Protein AF-A0A496V7J3-F1 (afdb_monomer)

Nearest PDB structures (foldseek):
  3zw0-assembly1_A  TM=6.993E-01  e=1.008E+00  Burkholderia ambifaria AMMD
  2mqd-assembly1_A  TM=4.721E-01  e=1.300E+00  Limosilactobacillus reuteri subsp. reuteri
  7e7u-assembly2_B  TM=6.967E-01  e=8.718E+00  Ralstonia solanacearum
  1e8s-assembly1_A  TM=4.425E-01  e=4.622E+00  Homo sapiens
  7e7t-assembly1_A  TM=4.584E-01  e=2.612E+00  Ralstonia solanacearum

Secondary structure (DSSP, 8-state):
-HHHHHHHT-TTS-EEEEEE-SSEEEEEEEETTEEEE-S--EETTSHHHHHHHHHHHHHHHHHHHHTT-

Sequence (69 aa):
MIACQKTNQDDNLIVYGIVSTGMIWEFCKLMQNTFTKHPFSYSIVEPQKVLGYLDYVFAKCEKQIQSGL

Solvent-accessible surface area (backbone atoms only — not comparable to full-atom values): 4071 Å² total; per-residue (Å²): 101,70,68,56,35,63,71,65,76,36,54,80,53,68,40,76,44,76,50,68,79,80,52,45,37,40,43,34,38,34,43,64,91,48,76,45,71,54,95,63,73,40,45,54,92,45,47,69,61,50,50,53,51,50,54,51,52,51,56,51,53,52,51,58,57,62,73,74,114

pLDDT: mean 94.75, std 8.77, range [45.0, 98.5]

Structure (mmCIF, N/CA/C/O backbone):
data_AF-A0A496V7J3-F1
#
_entry.id   AF-A0A496V7J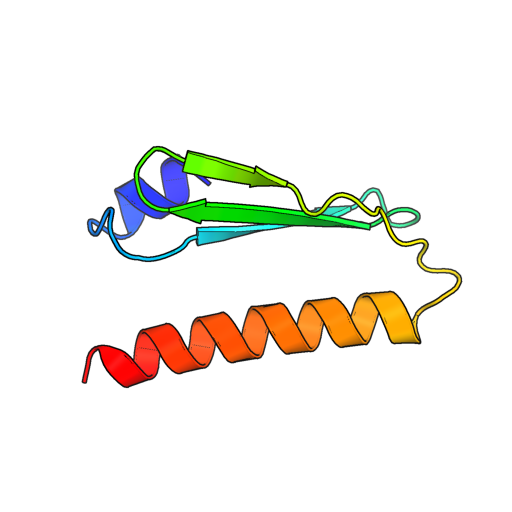3-F1
#
loop_
_atom_site.group_PDB
_atom_site.id
_atom_site.type_symbol
_atom_site.label_atom_id
_atom_site.label_alt_id
_atom_site.label_comp_id
_atom_site.label_asym_id
_atom_site.label_entity_id
_atom_site.label_seq_id
_atom_site.pdbx_PDB_ins_code
_atom_site.Cartn_x
_atom_site.Cartn_y
_atom_site.Cartn_z
_atom_site.occupancy
_atom_site.B_iso_or_equiv
_atom_site.auth_seq_id
_atom_site.auth_comp_id
_atom_site.auth_asym_id
_atom_site.auth_atom_id
_atom_site.pdbx_PDB_model_num
ATOM 1 N N . MET A 1 1 ? -2.523 9.475 5.357 1.00 95.06 1 MET A N 1
ATOM 2 C CA . MET A 1 1 ? -3.123 8.232 5.898 1.00 95.06 1 MET A CA 1
ATOM 3 C C . MET A 1 1 ? -3.778 8.452 7.254 1.00 95.06 1 MET A C 1
ATOM 5 O O . MET A 1 1 ? -4.977 8.248 7.322 1.00 95.06 1 MET A O 1
ATOM 9 N N . ILE A 1 2 ? -3.067 8.937 8.286 1.00 96.69 2 ILE A N 1
ATOM 10 C CA . ILE A 1 2 ? -3.680 9.263 9.596 1.00 96.69 2 ILE A CA 1
ATOM 11 C C . ILE A 1 2 ? -4.852 10.245 9.450 1.00 96.69 2 ILE A C 1
ATOM 13 O O . ILE A 1 2 ? -5.933 9.987 9.960 1.00 96.69 2 ILE A O 1
ATOM 17 N N . ALA A 1 3 ? -4.680 11.322 8.673 1.00 96.88 3 ALA A N 1
ATOM 18 C CA . ALA A 1 3 ? -5.772 12.257 8.388 1.00 96.88 3 ALA A CA 1
ATOM 19 C C . ALA A 1 3 ? -7.000 11.564 7.762 1.00 96.88 3 ALA A C 1
ATOM 21 O O . ALA A 1 3 ? -8.124 11.823 8.178 1.00 96.88 3 ALA A O 1
ATOM 22 N N . CYS A 1 4 ? -6.788 10.638 6.818 1.00 96.19 4 CYS A N 1
ATOM 23 C CA . CYS A 1 4 ? -7.863 9.858 6.196 1.00 96.19 4 CYS A CA 1
ATOM 24 C C . CYS A 1 4 ? -8.560 8.948 7.216 1.00 96.19 4 CYS A C 1
ATOM 26 O O . CYS A 1 4 ? -9.779 8.960 7.290 1.00 96.19 4 CYS A O 1
ATOM 28 N N . GLN A 1 5 ? -7.800 8.222 8.046 1.00 96.75 5 GLN A N 1
ATOM 29 C CA . GLN A 1 5 ? -8.354 7.392 9.121 1.00 96.75 5 GLN A CA 1
ATOM 30 C C . GLN A 1 5 ? -9.248 8.218 10.055 1.00 96.75 5 GLN A C 1
ATOM 32 O O . GLN A 1 5 ? -10.390 7.846 10.302 1.00 96.75 5 GLN A O 1
ATOM 37 N N . LYS A 1 6 ? -8.762 9.375 10.523 1.00 96.44 6 LYS A N 1
ATOM 38 C CA . LYS A 1 6 ? -9.541 10.247 11.414 1.00 96.44 6 LYS A CA 1
ATOM 39 C C . LYS A 1 6 ? -10.752 10.874 10.726 1.00 96.44 6 LYS A C 1
ATOM 41 O O . LYS A 1 6 ? -11.782 11.029 11.369 1.00 96.44 6 LYS A O 1
ATOM 46 N N . THR A 1 7 ? -10.659 11.160 9.428 1.00 96.88 7 THR A N 1
ATOM 47 C CA . THR A 1 7 ? -11.803 11.618 8.618 1.00 96.88 7 THR A CA 1
ATOM 48 C C . THR A 1 7 ? -12.875 10.535 8.498 1.00 96.88 7 THR A C 1
ATOM 50 O O . THR A 1 7 ? -14.058 10.848 8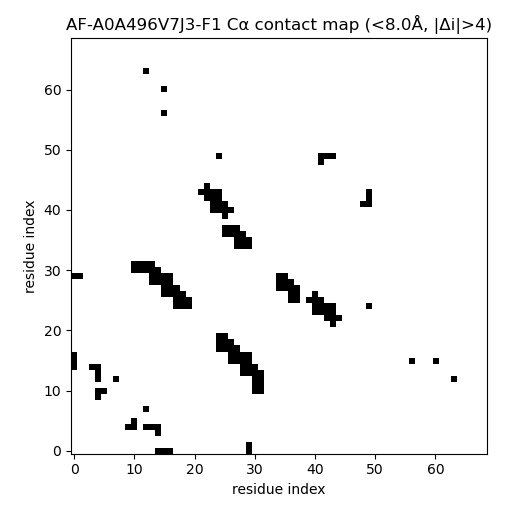.553 1.00 96.88 7 THR A O 1
ATOM 53 N N . ASN A 1 8 ? -12.472 9.267 8.388 1.00 93.50 8 ASN A N 1
ATOM 54 C CA . ASN A 1 8 ? -13.393 8.137 8.263 1.00 93.50 8 ASN A CA 1
ATOM 55 C C . ASN A 1 8 ? -14.084 7.756 9.583 1.00 93.50 8 ASN A C 1
ATOM 57 O O . ASN A 1 8 ? -15.037 6.990 9.547 1.00 93.50 8 ASN A O 1
ATOM 61 N N . GLN A 1 9 ? -13.612 8.264 10.730 1.00 95.12 9 GLN A N 1
ATOM 62 C CA . GLN A 1 9 ? -14.161 7.986 12.068 1.00 95.12 9 GLN A CA 1
ATOM 63 C C . GLN A 1 9 ? -14.246 6.490 12.439 1.00 95.12 9 GLN A C 1
ATOM 65 O O . GLN A 1 9 ? -14.955 6.119 13.371 1.00 95.12 9 GLN A O 1
ATOM 70 N N . ASP A 1 10 ? -13.473 5.645 11.758 1.00 93.38 10 ASP A N 1
ATOM 71 C CA . ASP A 1 10 ? -13.358 4.215 12.025 1.00 93.38 10 ASP A CA 1
ATOM 72 C C . ASP A 1 10 ? -11.887 3.798 11.924 1.00 93.38 10 ASP A C 1
ATOM 74 O O . ASP A 1 10 ? -11.306 3.715 10.839 1.00 93.38 10 ASP A O 1
ATOM 78 N N . ASP A 1 11 ? -11.268 3.545 13.079 1.00 91.00 11 ASP A N 1
ATOM 79 C CA . ASP A 1 11 ? -9.865 3.133 13.157 1.00 91.00 11 ASP A CA 1
ATOM 80 C C . ASP A 1 11 ? -9.653 1.678 12.672 1.00 91.00 11 ASP A C 1
ATOM 82 O O . ASP A 1 11 ? -8.510 1.294 12.395 1.00 91.00 11 ASP A O 1
ATOM 86 N N . ASN A 1 12 ? -10.723 0.879 12.525 1.00 92.81 12 ASN A N 1
ATOM 87 C CA . ASN A 1 12 ? -10.672 -0.476 11.961 1.00 92.81 12 ASN A CA 1
ATOM 88 C C . ASN A 1 12 ? -10.722 -0.480 10.429 1.00 92.81 12 ASN A C 1
ATOM 90 O O . ASN A 1 12 ? -10.326 -1.471 9.809 1.00 92.81 12 ASN A O 1
ATOM 94 N N . LEU A 1 13 ? -11.148 0.625 9.812 1.00 95.38 13 LEU A N 1
ATOM 95 C CA . LEU A 1 13 ? -11.131 0.778 8.367 1.00 95.38 13 LEU A CA 1
ATOM 96 C C . LEU A 1 13 ? -9.680 0.865 7.875 1.00 95.38 13 LEU A C 1
ATOM 98 O O . LEU A 1 13 ? -8.950 1.812 8.184 1.00 95.38 13 LEU A O 1
ATOM 102 N N . ILE A 1 14 ? -9.243 -0.114 7.080 1.00 97.38 14 ILE A N 1
ATOM 103 C CA . ILE A 1 14 ? -7.884 -0.116 6.535 1.00 97.38 14 ILE A CA 1
ATOM 104 C C . ILE A 1 14 ? -7.762 1.028 5.530 1.00 97.38 14 ILE A C 1
ATOM 106 O O . ILE A 1 14 ? -8.494 1.087 4.539 1.00 97.38 14 ILE A O 1
ATOM 110 N N . VAL A 1 15 ? -6.790 1.909 5.756 1.00 97.69 15 VAL A N 1
ATOM 111 C CA . VAL A 1 15 ? -6.411 2.960 4.811 1.00 97.69 15 VAL A CA 1
ATOM 112 C C . VAL A 1 15 ? -5.252 2.446 3.972 1.00 97.69 15 VAL A C 1
ATOM 114 O O . VAL A 1 15 ? -4.157 2.225 4.490 1.00 97.69 15 VAL A O 1
ATOM 117 N N . TYR A 1 16 ? -5.469 2.276 2.673 1.00 98.19 16 TYR A N 1
ATOM 118 C CA . TYR A 1 16 ? -4.409 1.960 1.718 1.00 98.19 16 TYR A CA 1
ATOM 119 C C . TYR A 1 16 ? -3.740 3.244 1.221 1.00 98.19 16 TYR A C 1
ATOM 121 O O . TYR A 1 16 ? -4.395 4.266 1.023 1.00 98.19 16 TYR A O 1
ATOM 129 N N . GLY A 1 17 ? -2.420 3.208 1.062 1.00 97.81 17 GLY A N 1
ATOM 130 C CA . GLY A 1 17 ? -1.606 4.328 0.613 1.00 97.81 17 GLY A CA 1
ATOM 131 C C . GLY A 1 17 ? -0.763 3.938 -0.591 1.00 97.81 17 GLY A C 1
ATOM 132 O O . GLY A 1 17 ? -0.222 2.833 -0.659 1.00 97.81 17 GLY A O 1
ATOM 133 N N . ILE A 1 18 ? -0.660 4.866 -1.535 1.00 98.00 18 ILE A N 1
ATOM 134 C CA . ILE A 1 18 ? 0.175 4.752 -2.724 1.00 98.00 18 ILE A CA 1
ATOM 135 C C . ILE A 1 18 ? 1.001 6.032 -2.793 1.00 98.00 18 ILE A C 1
ATOM 137 O O . ILE A 1 18 ? 0.449 7.129 -2.699 1.00 98.00 18 ILE A O 1
ATOM 141 N N . VAL A 1 19 ? 2.314 5.899 -2.938 1.00 97.38 19 VAL A N 1
ATOM 142 C CA . VAL A 1 19 ? 3.210 7.026 -3.208 1.00 97.38 19 VAL A CA 1
ATOM 143 C C . VAL A 1 19 ? 3.946 6.758 -4.507 1.00 97.38 19 VAL A C 1
ATOM 145 O O . VAL A 1 19 ? 4.366 5.632 -4.773 1.00 97.38 19 VAL A O 1
ATOM 148 N N . SER A 1 20 ? 4.071 7.789 -5.336 1.00 97.12 20 SER A N 1
ATOM 149 C CA . SER A 1 20 ? 4.759 7.675 -6.611 1.00 97.12 20 SER A CA 1
ATOM 150 C C . SER A 1 20 ? 5.537 8.938 -6.943 1.00 97.12 20 SER A C 1
ATOM 152 O O . SER A 1 20 ? 5.085 10.049 -6.672 1.00 97.12 20 SER A O 1
ATOM 154 N N . THR A 1 21 ? 6.694 8.751 -7.571 1.00 97.12 21 THR A N 1
ATOM 155 C CA . THR A 1 21 ? 7.458 9.815 -8.240 1.00 97.12 21 THR A CA 1
ATOM 156 C C . THR A 1 21 ? 7.149 9.894 -9.740 1.00 97.12 21 THR A C 1
ATOM 158 O O . THR A 1 21 ? 7.836 10.592 -10.478 1.00 97.12 21 THR A O 1
ATOM 161 N N . GLY A 1 22 ? 6.174 9.120 -10.223 1.00 93.25 22 GLY A N 1
ATOM 162 C CA . GLY A 1 22 ? 5.923 8.862 -11.643 1.00 93.25 22 GLY A CA 1
ATOM 163 C C . GLY A 1 22 ? 6.791 7.731 -12.202 1.00 93.25 22 GLY A C 1
ATOM 164 O O . GLY A 1 22 ? 6.315 6.950 -13.020 1.00 93.25 22 GLY A O 1
ATOM 165 N N . MET A 1 23 ? 8.022 7.579 -11.702 1.00 96.94 23 MET A N 1
ATOM 166 C CA . MET A 1 23 ? 8.936 6.501 -12.095 1.00 96.94 23 MET A CA 1
ATOM 167 C C . MET A 1 23 ? 8.863 5.295 -11.165 1.00 96.94 23 MET A C 1
ATOM 169 O O . MET A 1 23 ? 8.821 4.165 -11.641 1.00 96.94 23 MET A O 1
ATOM 173 N N . ILE A 1 24 ? 8.840 5.530 -9.853 1.00 98.12 24 ILE A N 1
ATOM 174 C CA . ILE A 1 24 ? 8.786 4.487 -8.826 1.00 98.12 24 ILE A CA 1
ATOM 175 C C . ILE A 1 24 ? 7.478 4.612 -8.060 1.00 98.12 24 ILE A C 1
ATOM 177 O O . ILE A 1 24 ? 7.055 5.718 -7.735 1.00 98.12 24 ILE A O 1
ATOM 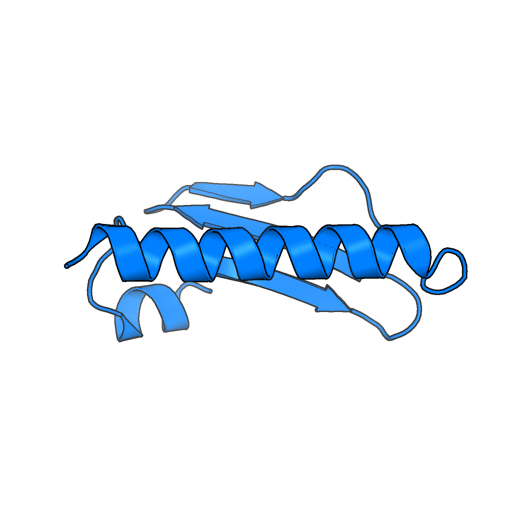181 N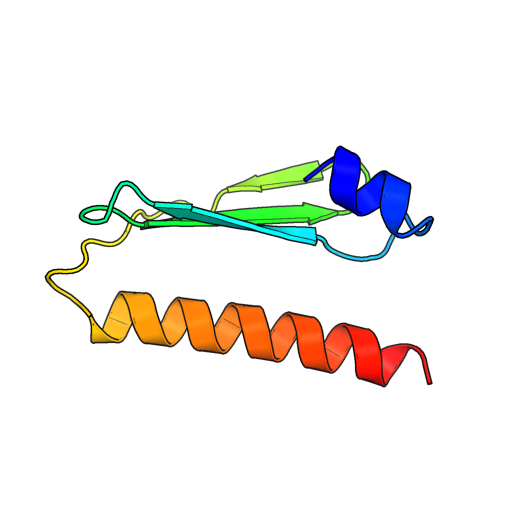 N . TRP A 1 25 ? 6.868 3.471 -7.769 1.00 98.38 25 TRP A N 1
ATOM 182 C CA . TRP A 1 25 ? 5.620 3.317 -7.040 1.00 98.38 25 TRP A CA 1
ATOM 183 C C . TRP A 1 25 ? 5.849 2.454 -5.806 1.00 98.38 25 TRP A C 1
ATOM 185 O O . TRP A 1 25 ? 6.453 1.382 -5.886 1.00 98.38 25 TRP A O 1
ATOM 195 N N . GLU A 1 26 ? 5.340 2.907 -4.668 1.00 98.38 26 GLU A N 1
ATOM 196 C CA . GLU A 1 26 ? 5.380 2.168 -3.413 1.00 98.38 26 GLU A CA 1
ATOM 197 C C . GLU A 1 26 ? 3.987 2.090 -2.798 1.00 98.38 26 GLU A C 1
ATOM 199 O O . GLU A 1 26 ? 3.174 3.012 -2.915 1.00 98.38 26 GLU A O 1
ATOM 204 N N . PHE A 1 27 ? 3.732 0.979 -2.113 1.00 98.44 27 PHE A N 1
ATOM 205 C CA . PHE A 1 27 ? 2.421 0.639 -1.578 1.00 98.44 27 PHE A CA 1
ATOM 206 C C . PHE A 1 27 ? 2.509 0.411 -0.071 1.00 98.44 27 PHE A C 1
ATOM 208 O O . PHE A 1 27 ? 3.457 -0.197 0.437 1.00 98.44 27 PHE A O 1
ATOM 215 N N . CYS A 1 28 ? 1.510 0.882 0.663 1.00 98.50 28 CYS A N 1
ATOM 216 C CA . CYS A 1 28 ? 1.428 0.720 2.106 1.00 98.50 28 CYS A CA 1
ATOM 217 C C . CYS A 1 28 ? -0.025 0.629 2.582 1.00 98.50 28 CYS A C 1
ATOM 219 O O . CYS A 1 28 ? -0.971 0.910 1.845 1.00 98.50 28 CYS A O 1
ATOM 221 N N . LYS A 1 29 ? -0.210 0.219 3.835 1.00 98.19 29 LYS A N 1
ATOM 222 C CA . LYS A 1 29 ? -1.500 0.267 4.523 1.00 98.19 29 LYS A CA 1
ATOM 223 C C . LYS A 1 29 ? -1.336 0.733 5.963 1.00 98.19 29 LYS A C 1
ATOM 225 O O . LYS A 1 29 ? -0.291 0.520 6.575 1.00 98.19 29 LYS A O 1
ATOM 230 N N . LEU A 1 30 ? -2.387 1.340 6.491 1.00 98.38 30 LEU A N 1
ATOM 231 C CA . LEU A 1 30 ? -2.548 1.692 7.892 1.00 98.38 30 LEU A CA 1
ATOM 232 C C . LEU A 1 30 ? -3.813 1.005 8.397 1.00 98.38 30 LEU A C 1
ATOM 234 O O . LEU A 1 30 ? -4.886 1.190 7.828 1.00 98.38 30 LEU A O 1
ATOM 238 N N . MET A 1 31 ? -3.671 0.218 9.454 1.00 97.06 31 MET A N 1
ATOM 239 C CA . MET A 1 31 ? -4.781 -0.386 10.184 1.00 97.06 31 MET A CA 1
ATOM 240 C C . MET A 1 31 ? -4.584 -0.033 11.650 1.00 97.06 31 MET A C 1
ATOM 242 O O . MET A 1 31 ? -3.523 -0.341 12.200 1.00 97.06 31 MET A O 1
ATOM 246 N N . GLN A 1 32 ? -5.553 0.653 12.259 1.00 95.31 32 GLN A N 1
ATOM 247 C CA . GLN A 1 32 ? -5.396 1.237 13.593 1.00 95.31 32 GLN A CA 1
ATOM 248 C C . GLN A 1 32 ? -4.091 2.061 13.667 1.00 95.31 32 GLN A C 1
ATOM 250 O O . GLN A 1 32 ? -3.913 2.991 12.881 1.00 95.31 32 GLN A O 1
ATOM 255 N N . ASN A 1 33 ? -3.141 1.689 14.528 1.00 95.69 33 ASN A N 1
ATOM 256 C CA . ASN A 1 33 ? -1.841 2.362 14.650 1.00 95.69 33 ASN A CA 1
ATOM 257 C C . ASN A 1 33 ? -0.684 1.608 13.971 1.00 95.69 33 ASN A C 1
ATOM 259 O O . ASN A 1 33 ? 0.481 1.965 14.151 1.00 95.69 33 ASN A O 1
ATOM 263 N N . THR A 1 34 ? -0.971 0.567 13.190 1.00 97.81 34 THR A N 1
ATOM 264 C CA . THR A 1 34 ? 0.051 -0.229 12.509 1.00 97.81 34 THR A CA 1
ATOM 265 C C . THR A 1 34 ? 0.185 0.199 11.054 1.00 97.81 34 THR A C 1
ATOM 267 O O . THR A 1 34 ? -0.672 -0.086 10.216 1.00 97.81 34 THR A O 1
ATOM 270 N N . PHE A 1 35 ? 1.299 0.864 10.747 1.00 98.12 35 PHE A N 1
ATOM 271 C CA . PHE A 1 35 ? 1.723 1.129 9.377 1.00 98.12 35 PHE A CA 1
ATOM 272 C C . PHE A 1 35 ? 2.506 -0.069 8.830 1.00 98.12 35 PHE A C 1
ATOM 274 O O . PHE A 1 35 ? 3.469 -0.531 9.440 1.00 98.12 35 PHE A O 1
ATOM 281 N N . THR A 1 36 ? 2.114 -0.568 7.662 1.00 98.31 36 THR A N 1
ATOM 282 C CA . THR A 1 36 ? 2.807 -1.655 6.964 1.00 98.31 36 THR A CA 1
ATOM 283 C C . THR A 1 36 ? 3.158 -1.203 5.557 1.00 98.31 36 THR A C 1
ATOM 285 O O . THR A 1 36 ? 2.269 -0.931 4.748 1.00 98.31 36 THR A O 1
ATOM 288 N N . LYS A 1 37 ? 4.456 -1.150 5.254 1.00 98.25 37 LYS A N 1
ATOM 289 C CA . LYS A 1 37 ? 4.969 -0.907 3.903 1.00 98.25 37 LYS A CA 1
ATOM 290 C C . LYS A 1 37 ? 5.155 -2.242 3.184 1.00 98.25 37 LYS A C 1
ATOM 292 O O . LYS A 1 37 ? 5.689 -3.185 3.766 1.00 98.25 37 LYS A O 1
ATOM 297 N N . HIS A 1 38 ? 4.721 -2.323 1.930 1.00 97.62 38 HIS A N 1
ATOM 298 C CA . HIS A 1 38 ? 5.055 -3.452 1.066 1.00 97.62 38 HIS A CA 1
ATOM 299 C C . HIS A 1 38 ? 6.564 -3.425 0.764 1.00 97.62 38 HIS A C 1
ATOM 301 O O . HIS A 1 38 ? 7.080 -2.359 0.430 1.00 97.62 38 HIS A O 1
ATOM 307 N N . PRO A 1 39 ? 7.297 -4.545 0.893 1.00 96.62 39 PRO A N 1
ATOM 308 C CA . PRO A 1 39 ? 8.762 -4.539 0.836 1.00 96.62 39 PRO A CA 1
ATOM 309 C C . PRO A 1 39 ? 9.350 -4.150 -0.524 1.00 96.62 39 PRO A C 1
ATOM 311 O O . PRO A 1 39 ? 10.523 -3.791 -0.586 1.00 96.62 39 PRO A O 1
ATOM 314 N N . PHE A 1 40 ? 8.567 -4.222 -1.603 1.00 96.81 40 PHE A N 1
ATOM 315 C CA . PHE A 1 40 ? 9.042 -3.932 -2.952 1.00 96.81 40 PHE A CA 1
ATOM 316 C C . PHE A 1 40 ? 8.497 -2.605 -3.476 1.00 96.81 40 PHE A C 1
ATOM 318 O O . PHE A 1 40 ? 7.319 -2.284 -3.310 1.00 96.81 40 PHE A O 1
ATOM 325 N N . SER A 1 41 ? 9.360 -1.880 -4.176 1.00 97.38 41 SER A N 1
ATOM 326 C CA . SER A 1 41 ? 8.989 -0.730 -4.995 1.00 97.38 41 SER A CA 1
ATOM 327 C C . SER A 1 41 ? 8.937 -1.172 -6.458 1.00 97.38 41 SER A C 1
ATOM 329 O O . SER A 1 41 ? 9.721 -2.023 -6.884 1.00 97.38 41 SER A O 1
ATOM 331 N N . TYR A 1 42 ? 8.021 -0.602 -7.235 1.00 97.75 42 TYR A N 1
ATOM 332 C CA . TYR A 1 42 ? 7.795 -0.987 -8.627 1.00 97.75 42 TYR A CA 1
ATOM 333 C C . TYR A 1 42 ? 8.080 0.174 -9.561 1.00 97.75 42 TYR A C 1
ATOM 335 O O . TYR A 1 42 ? 7.684 1.305 -9.292 1.00 97.75 42 TYR A O 1
ATOM 343 N N . SER A 1 43 ? 8.762 -0.107 -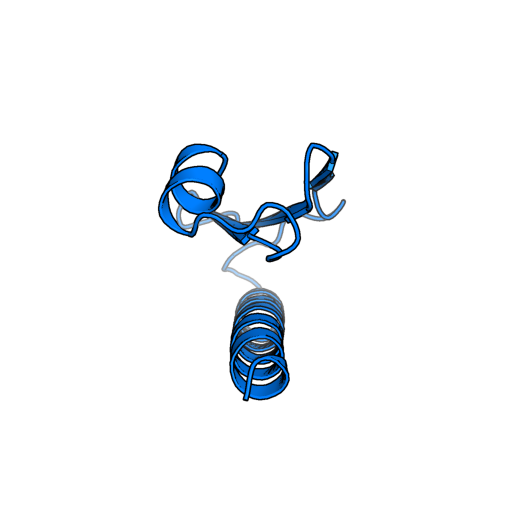10.666 1.00 97.38 43 SER A N 1
ATOM 344 C CA . SER A 1 43 ? 9.022 0.894 -11.693 1.00 97.38 43 SER A CA 1
ATOM 345 C C . SER A 1 43 ? 7.897 0.919 -12.722 1.00 97.38 43 SER A C 1
ATOM 347 O O . SER A 1 43 ? 7.380 -0.129 -13.109 1.00 97.38 43 SER A O 1
ATOM 349 N N . ILE A 1 44 ? 7.560 2.108 -13.221 1.00 96.81 44 ILE A N 1
ATOM 350 C CA . ILE A 1 44 ? 6.570 2.291 -14.291 1.00 96.81 44 ILE A CA 1
ATOM 351 C C . ILE A 1 44 ? 6.969 1.594 -15.601 1.00 96.81 44 ILE A C 1
ATOM 353 O O . ILE A 1 44 ? 6.112 1.321 -16.435 1.00 96.81 44 ILE A O 1
ATOM 357 N N . VAL A 1 45 ? 8.253 1.246 -15.767 1.00 98.00 45 VAL A N 1
ATOM 358 C CA . VAL A 1 45 ? 8.740 0.451 -16.910 1.00 98.00 45 VAL A CA 1
ATOM 359 C C . VAL A 1 45 ? 8.204 -0.985 -16.905 1.00 98.00 45 VAL A C 1
ATOM 361 O O . VAL A 1 45 ? 8.229 -1.650 -17.935 1.00 98.00 45 VAL A O 1
ATOM 364 N N . GLU A 1 46 ? 7.680 -1.456 -15.769 1.00 96.88 46 GLU A N 1
ATOM 365 C CA . GLU A 1 46 ? 6.953 -2.720 -15.641 1.00 96.88 46 GLU A CA 1
ATOM 366 C C . GLU A 1 46 ? 5.463 -2.440 -15.362 1.00 96.88 46 GLU A C 1
ATOM 368 O O . GLU A 1 46 ? 4.956 -2.759 -14.279 1.00 96.88 46 GLU A O 1
ATOM 373 N N . PRO A 1 47 ? 4.724 -1.838 -16.316 1.00 96.69 47 PRO A N 1
ATOM 374 C CA . PRO A 1 47 ? 3.392 -1.289 -16.061 1.00 96.69 47 PRO A CA 1
ATOM 375 C C . PRO A 1 47 ? 2.396 -2.353 -15.600 1.00 96.69 47 PRO A C 1
ATOM 377 O O . PRO A 1 47 ? 1.538 -2.065 -14.776 1.00 96.69 47 PRO A O 1
ATOM 380 N N . GLN A 1 48 ? 2.544 -3.601 -16.052 1.00 98.06 48 GLN A N 1
ATOM 381 C CA . GLN A 1 48 ? 1.696 -4.711 -15.614 1.00 98.06 48 GLN A CA 1
ATOM 382 C C . GLN A 1 48 ? 1.788 -4.959 -14.102 1.00 98.06 48 GLN A C 1
ATOM 384 O O . GLN A 1 48 ? 0.773 -5.238 -13.468 1.00 98.06 48 GLN A O 1
ATOM 389 N N . LYS A 1 49 ? 2.979 -4.816 -13.501 1.00 97.00 49 LYS A N 1
ATOM 390 C CA . LYS A 1 49 ? 3.143 -4.949 -12.047 1.00 97.00 49 LYS A CA 1
ATOM 391 C C . LYS A 1 49 ? 2.457 -3.793 -11.331 1.00 97.00 49 LYS A C 1
ATOM 393 O O . LYS A 1 49 ? 1.691 -4.029 -10.406 1.00 97.00 49 LYS A O 1
ATOM 398 N N . VAL A 1 50 ? 2.696 -2.559 -11.778 1.00 97.94 50 VAL A N 1
ATOM 399 C CA . VAL A 1 50 ? 2.078 -1.366 -11.176 1.00 97.94 50 VAL A CA 1
ATOM 400 C C . VAL A 1 50 ? 0.553 -1.458 -11.241 1.00 97.94 50 VAL A C 1
ATOM 402 O O . VAL A 1 50 ? -0.102 -1.327 -10.211 1.00 97.94 50 VAL A O 1
ATOM 405 N N . LEU A 1 51 ? -0.003 -1.756 -12.419 1.00 97.81 51 LEU A N 1
ATOM 406 C CA . LEU A 1 51 ? -1.444 -1.905 -12.630 1.00 97.81 51 LEU A CA 1
ATOM 407 C C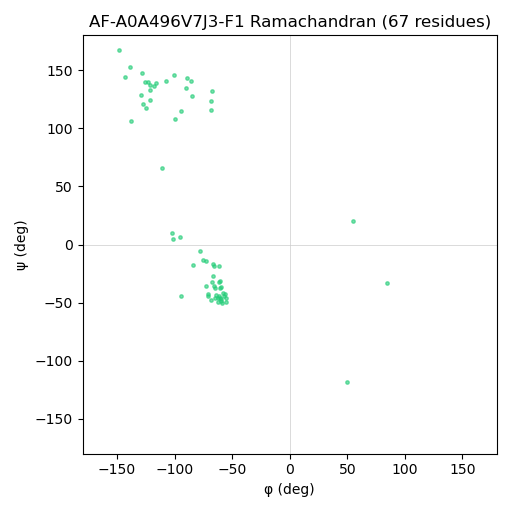 . LEU A 1 51 ? -2.027 -3.039 -11.782 1.00 97.81 51 LEU A C 1
ATOM 409 O O . LEU A 1 51 ? -3.014 -2.816 -11.094 1.00 97.81 51 LEU A O 1
ATOM 413 N N . GLY A 1 52 ? -1.372 -4.201 -11.713 1.00 98.00 52 GLY A N 1
ATOM 414 C CA . GLY A 1 52 ? -1.840 -5.303 -10.866 1.00 98.00 52 GLY A CA 1
ATOM 415 C C . GLY A 1 52 ? -1.914 -4.943 -9.376 1.00 98.00 52 GLY A C 1
ATOM 416 O O . GLY A 1 52 ? -2.843 -5.357 -8.681 1.00 98.00 52 GLY A O 1
ATOM 417 N N . TYR A 1 53 ? -0.976 -4.135 -8.869 1.00 97.56 53 TYR A N 1
ATOM 418 C CA . TYR A 1 53 ? -1.040 -3.634 -7.492 1.00 97.56 53 TYR A CA 1
ATOM 419 C C . TYR A 1 53 ? -2.115 -2.557 -7.296 1.00 97.56 53 TYR A C 1
ATOM 421 O O . TYR A 1 53 ? -2.750 -2.536 -6.240 1.00 97.56 53 TYR A O 1
ATOM 429 N N . LEU A 1 54 ? -2.351 -1.696 -8.290 1.00 97.81 54 LEU A N 1
ATOM 430 C CA . LEU A 1 54 ? -3.462 -0.738 -8.266 1.00 97.81 54 LEU A CA 1
ATOM 431 C C . LEU A 1 54 ? -4.809 -1.467 -8.221 1.00 97.81 54 LEU A C 1
ATOM 433 O O . LEU A 1 54 ? -5.606 -1.207 -7.319 1.00 97.81 54 LEU A O 1
ATOM 437 N N . ASP A 1 55 ? -5.015 -2.438 -9.111 1.00 98.31 55 ASP A N 1
ATOM 438 C CA . ASP A 1 55 ? -6.222 -3.267 -9.167 1.00 98.31 55 ASP A CA 1
ATOM 439 C C . ASP A 1 55 ? -6.458 -3.986 -7.835 1.00 98.31 55 ASP A C 1
ATOM 441 O O . ASP A 1 55 ? -7.564 -3.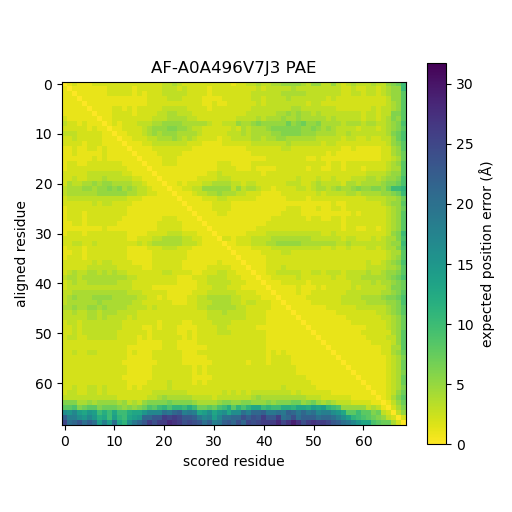976 -7.292 1.00 98.31 55 ASP A O 1
ATOM 445 N N . TYR A 1 56 ? -5.399 -4.557 -7.251 1.00 97.69 56 TYR A N 1
ATOM 446 C CA . TYR A 1 56 ? -5.472 -5.187 -5.938 1.00 97.69 56 TYR A CA 1
ATOM 447 C C . TYR A 1 56 ? -5.921 -4.210 -4.842 1.00 97.69 56 TYR A C 1
ATOM 449 O O . TYR A 1 56 ? -6.794 -4.552 -4.039 1.00 97.69 56 TYR A O 1
ATOM 457 N N . VAL A 1 57 ? -5.336 -3.007 -4.782 1.00 97.75 57 VAL A N 1
ATOM 458 C CA . VAL A 1 57 ? -5.696 -1.995 -3.777 1.00 97.75 57 VAL A CA 1
ATOM 459 C C . VAL A 1 57 ? -7.157 -1.575 -3.936 1.00 97.75 57 VAL A C 1
ATOM 461 O O . VAL A 1 57 ? -7.889 -1.563 -2.946 1.00 97.75 57 VAL A O 1
ATOM 464 N N . PHE A 1 58 ? -7.615 -1.304 -5.160 1.00 97.31 58 PHE A N 1
ATOM 465 C CA . PHE A 1 58 ? -9.005 -0.921 -5.406 1.00 97.31 58 PHE A CA 1
ATOM 466 C C . PHE A 1 58 ? -9.990 -2.036 -5.054 1.00 97.31 58 PHE A C 1
ATOM 468 O O . PHE A 1 58 ? -10.964 -1.778 -4.348 1.00 97.31 58 PHE A O 1
ATOM 475 N N . ALA A 1 59 ? -9.691 -3.285 -5.420 1.00 97.56 59 ALA A N 1
ATOM 476 C CA . ALA A 1 59 ? -10.515 -4.433 -5.049 1.00 97.56 59 ALA A CA 1
ATOM 477 C C . ALA A 1 59 ? -10.606 -4.626 -3.523 1.00 97.56 59 ALA A C 1
ATOM 479 O O . ALA A 1 59 ? -11.620 -5.097 -3.007 1.00 97.56 59 ALA A O 1
ATOM 480 N N . LYS A 1 60 ? -9.555 -4.278 -2.767 1.00 96.94 60 LY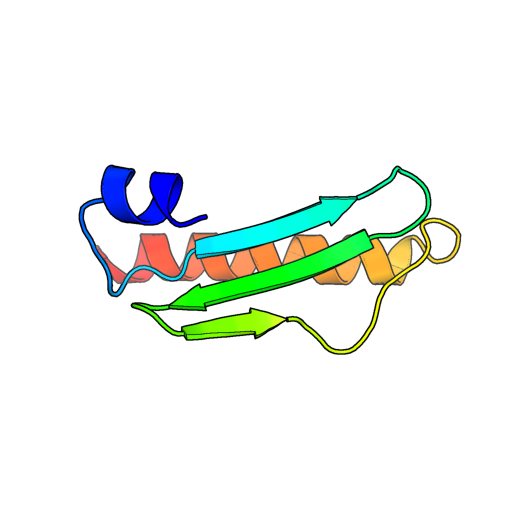S A N 1
ATOM 481 C CA . LYS A 1 60 ? -9.602 -4.296 -1.297 1.00 96.94 60 LYS A CA 1
ATOM 482 C C . LYS A 1 60 ? -10.482 -3.188 -0.730 1.00 96.94 60 LYS A C 1
ATOM 484 O O . LYS A 1 60 ? -11.257 -3.472 0.181 1.00 96.94 60 LYS A O 1
ATOM 489 N N . CYS A 1 61 ? -10.396 -1.976 -1.273 1.00 95.31 61 CYS A N 1
ATOM 490 C CA . CYS A 1 61 ? -11.272 -0.874 -0.879 1.00 95.31 61 CYS A CA 1
ATOM 491 C C . CYS A 1 61 ? -12.746 -1.205 -1.146 1.00 95.31 61 CYS A C 1
ATOM 493 O O . CYS A 1 61 ? -13.574 -1.037 -0.256 1.00 95.31 61 CYS A O 1
ATOM 495 N N . GLU A 1 62 ? -13.065 -1.737 -2.329 1.00 95.88 62 GLU A N 1
ATOM 496 C CA . GLU A 1 62 ? -14.432 -2.125 -2.693 1.00 95.88 62 GLU A CA 1
ATOM 497 C C . GLU A 1 62 ? -14.997 -3.181 -1.735 1.00 95.88 62 GLU A C 1
ATOM 499 O O . GLU A 1 62 ? -16.078 -2.997 -1.174 1.00 95.88 62 GLU A O 1
ATOM 504 N N . LYS A 1 63 ? -14.232 -4.249 -1.467 1.00 95.31 63 LYS A N 1
ATOM 505 C CA . LYS A 1 63 ? -14.631 -5.290 -0.508 1.00 95.31 63 LYS A CA 1
ATOM 506 C C . LYS A 1 63 ? -14.895 -4.725 0.881 1.00 95.31 63 LYS A C 1
ATOM 508 O O . LYS A 1 63 ? -15.851 -5.139 1.528 1.00 95.31 63 LYS A O 1
ATOM 513 N N . GLN A 1 64 ? -14.059 -3.800 1.345 1.00 92.69 64 GLN A N 1
ATOM 514 C CA . GLN A 1 64 ? -14.210 -3.203 2.669 1.00 92.69 64 GLN A CA 1
ATOM 515 C C . GLN A 1 64 ? -15.487 -2.358 2.780 1.00 92.69 64 GLN A C 1
ATOM 517 O O . GLN A 1 64 ? -16.137 -2.393 3.817 1.00 92.69 64 GLN A O 1
ATOM 522 N N . ILE A 1 65 ? -15.881 -1.664 1.708 1.00 87.31 65 ILE A N 1
ATOM 523 C CA . ILE A 1 65 ? -17.138 -0.902 1.661 1.00 87.31 65 ILE A CA 1
ATOM 524 C C . ILE A 1 65 ? -18.347 -1.846 1.615 1.00 87.31 65 ILE A C 1
ATOM 526 O O . ILE A 1 65 ? -19.306 -1.648 2.353 1.00 87.31 65 ILE A O 1
ATOM 530 N N . GLN A 1 66 ? -18.296 -2.901 0.796 1.00 8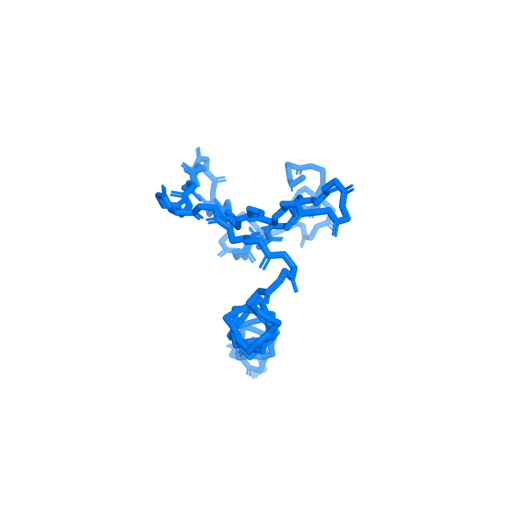5.75 66 GLN A N 1
ATOM 531 C CA . GLN A 1 66 ? -19.386 -3.882 0.692 1.00 85.75 66 GLN A CA 1
ATOM 532 C C . GLN A 1 66 ? -19.589 -4.704 1.972 1.00 85.75 66 GLN A C 1
ATOM 534 O O . GLN A 1 66 ? -20.698 -5.149 2.228 1.00 85.75 66 GLN A O 1
ATOM 539 N N . SER A 1 67 ? -18.541 -4.899 2.778 1.00 65.94 67 SER A N 1
ATOM 540 C CA . SER A 1 67 ? -18.618 -5.653 4.041 1.00 65.94 67 SER A CA 1
ATOM 541 C C . SER A 1 67 ? -19.234 -4.850 5.199 1.00 65.94 67 SER A C 1
ATOM 543 O O . SER A 1 67 ? -19.382 -5.391 6.291 1.00 65.94 67 SER A O 1
ATOM 545 N N . GLY A 1 68 ? -19.528 -3.561 4.985 1.00 56.97 68 GLY A N 1
ATOM 546 C CA . GLY A 1 68 ? -20.193 -2.673 5.944 1.00 56.97 68 GLY A CA 1
ATOM 547 C C . GLY A 1 68 ? -21.687 -2.438 5.671 1.00 56.97 68 GLY A C 1
ATOM 548 O O . GLY A 1 68 ? -22.283 -1.607 6.355 1.00 56.97 68 GLY A O 1
ATOM 549 N N . LEU A 1 69 ? -22.267 -3.126 4.677 1.00 45.00 69 LEU A N 1
ATOM 550 C CA . LEU A 1 69 ? -23.713 -3.247 4.424 1.00 45.00 69 LEU A CA 1
ATOM 551 C C . LEU A 1 69 ? -24.234 -4.558 5.025 1.00 45.00 69 LEU A C 1
ATOM 553 O O . LEU A 1 69 ? -25.377 -4.542 5.530 1.00 45.00 69 LEU A O 1
#

Foldseek 3Di:
DVVVCVVVVHLQQKDKDWDDPLFKIWIWIHRNHDIGTDPDIDGCVPVVVVVVVVVVVVVVNVVSVVVVD

Mean predicted aligned error: 3.06 Å

Radius of gyration: 13.01 Å; Cα contacts (8 Å, |Δi|>4): 80; chains: 1; bounding box: 33×18×32 Å